Protein AF-A0A958FPR1-F1 (afdb_monomer_lite)

Sequence (87 aa):
PPEYMSFSRRTQRENFVVFKFVPAGTAKLAEWYERNQVLEIIAKDASQLVPLMRQYGIDYVIAPHAIEDADLANVFQNEKYWVYRER

pLDDT: mean 76.34, std 14.82, range [47.28, 91.12]

Structure (mmCIF, N/CA/C/O backbone):
data_AF-A0A958FPR1-F1
#
_entry.id   AF-A0A958FPR1-F1
#
loop_
_atom_site.group_PDB
_atom_site.id
_atom_site.type_symbol
_atom_site.label_atom_id
_atom_site.label_alt_id
_atom_site.label_comp_id
_atom_site.label_asym_id
_atom_site.label_entity_id
_atom_site.label_seq_id
_atom_site.pdbx_PDB_ins_code
_atom_site.Cartn_x
_atom_site.Cartn_y
_atom_site.Cartn_z
_atom_site.occupancy
_atom_site.B_iso_or_equiv
_atom_site.auth_seq_id
_atom_site.auth_comp_id
_atom_site.auth_asym_id
_atom_site.auth_atom_id
_atom_site.pdbx_PDB_model_num
ATOM 1 N N . PRO A 1 1 ? -52.839 24.190 -31.223 1.00 47.62 1 PRO A N 1
ATOM 2 C CA . PRO A 1 1 ? -53.263 22.977 -30.481 1.00 47.62 1 PRO A CA 1
ATOM 3 C C . PRO A 1 1 ? -52.630 22.955 -29.078 1.00 47.62 1 PRO A C 1
ATOM 5 O O . PRO A 1 1 ? -51.411 23.048 -28.973 1.00 47.62 1 PRO A O 1
ATOM 8 N N . PRO A 1 2 ? -53.440 22.908 -28.009 1.00 49.62 2 PRO A N 1
ATOM 9 C CA . PRO A 1 2 ? -53.016 23.093 -26.618 1.00 49.62 2 PRO A CA 1
ATOM 10 C C . PRO A 1 2 ? -52.403 21.830 -25.976 1.00 49.62 2 PRO A C 1
ATOM 12 O O . PRO A 1 2 ? -52.397 21.687 -24.757 1.00 49.62 2 PRO A O 1
ATOM 15 N N . GLU A 1 3 ? -51.857 20.915 -26.776 1.00 50.09 3 GLU A N 1
ATOM 16 C 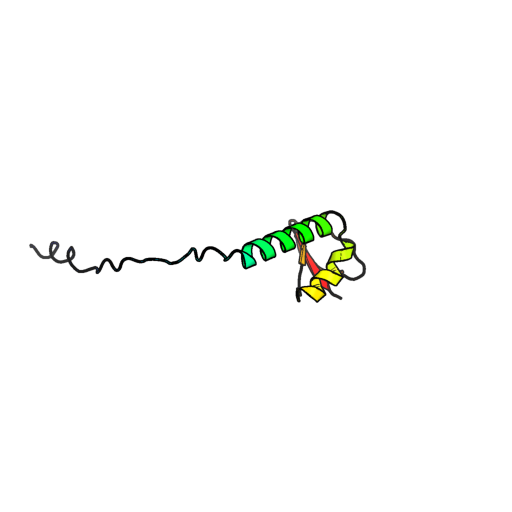CA . GLU A 1 3 ? -51.350 19.616 -26.307 1.00 50.09 3 GLU A CA 1
ATOM 17 C C . GLU A 1 3 ? -49.949 19.682 -25.676 1.00 50.09 3 GLU A C 1
ATOM 19 O O . GLU A 1 3 ? -49.537 18.750 -24.996 1.00 50.09 3 GLU A O 1
ATOM 24 N N . TYR A 1 4 ? -49.235 20.806 -25.806 1.00 49.53 4 TYR A N 1
ATOM 25 C CA . TYR A 1 4 ? -47.891 20.972 -25.230 1.00 49.53 4 TYR A CA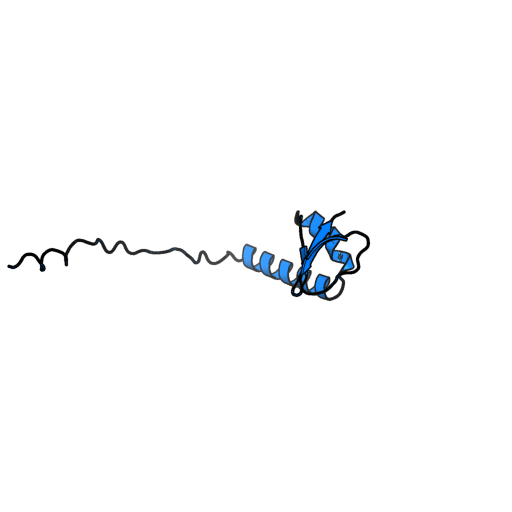 1
ATOM 26 C C . TYR A 1 4 ? -47.860 21.539 -23.799 1.00 49.53 4 TYR A C 1
ATOM 28 O O . TYR A 1 4 ? -46.789 21.641 -23.208 1.00 49.53 4 TYR A O 1
ATOM 36 N N . MET A 1 5 ? -49.010 21.888 -23.211 1.00 48.66 5 MET A N 1
ATOM 37 C CA . MET A 1 5 ? -49.092 22.431 -21.841 1.00 48.66 5 MET A CA 1
ATOM 38 C C . MET A 1 5 ? -49.358 21.359 -20.767 1.00 48.66 5 MET A C 1
ATOM 40 O O . MET A 1 5 ? -49.294 21.654 -19.574 1.00 48.66 5 MET A O 1
ATOM 44 N N . SER A 1 6 ? -49.656 20.113 -21.151 1.00 48.50 6 SER A N 1
ATOM 45 C CA . SER A 1 6 ? -49.992 19.040 -20.199 1.00 48.50 6 SER A CA 1
ATOM 46 C C . SER A 1 6 ? -48.779 18.246 -19.700 1.00 48.50 6 SER A C 1
ATOM 48 O O . SER A 1 6 ? -48.875 17.576 -18.672 1.00 48.50 6 SER A O 1
ATOM 50 N N . PHE A 1 7 ? -47.611 18.373 -20.339 1.00 47.28 7 PHE A N 1
ATOM 51 C CA . PHE A 1 7 ? -46.387 17.700 -19.884 1.00 47.28 7 PHE A CA 1
ATOM 52 C C . PHE A 1 7 ? -45.670 18.409 -18.725 1.00 47.28 7 PHE A C 1
ATOM 54 O O . PHE A 1 7 ? -44.740 17.855 -18.145 1.00 47.28 7 PHE A O 1
ATOM 61 N N . SER A 1 8 ? -46.110 19.605 -18.323 1.00 50.53 8 SER A N 1
ATOM 62 C CA . SER A 1 8 ? -45.467 20.369 -17.242 1.00 50.53 8 SER A CA 1
ATOM 63 C C . SER A 1 8 ? -45.927 19.996 -15.827 1.00 50.53 8 SER A C 1
ATOM 65 O O . SER A 1 8 ? -45.552 20.675 -14.873 1.00 50.53 8 SER A O 1
ATOM 67 N N . ARG A 1 9 ? -46.745 18.950 -15.639 1.00 54.97 9 ARG A N 1
ATOM 68 C CA . ARG A 1 9 ? -47.294 18.608 -14.314 1.00 54.97 9 ARG A CA 1
ATOM 69 C C . ARG A 1 9 ? -47.423 17.107 -14.071 1.00 54.97 9 ARG A C 1
ATOM 71 O O . ARG A 1 9 ? -48.529 16.645 -13.817 1.00 54.97 9 ARG A O 1
ATOM 78 N N . ARG A 1 10 ? -46.328 16.334 -14.120 1.00 50.59 10 ARG A N 1
ATOM 79 C CA . ARG A 1 10 ? -46.306 15.012 -13.449 1.00 50.59 10 ARG A CA 1
ATOM 80 C C . ARG A 1 10 ? -44.967 14.305 -13.278 1.00 50.59 10 ARG A C 1
ATOM 82 O O . ARG A 1 10 ? -44.969 13.177 -12.798 1.00 50.59 10 ARG A O 1
ATOM 89 N N . THR A 1 11 ? -43.832 14.932 -13.564 1.00 54.41 11 THR A N 1
ATOM 90 C CA . THR A 1 11 ? -42.569 14.429 -13.019 1.00 54.41 11 THR A CA 1
ATOM 91 C C . THR A 1 11 ? -42.583 14.729 -11.529 1.00 54.41 11 THR A C 1
ATOM 93 O O . THR A 1 11 ? -42.351 15.861 -11.104 1.00 54.41 11 THR A O 1
ATOM 96 N N . GLN A 1 12 ? -42.972 13.724 -10.745 1.00 53.81 12 GLN A N 1
ATOM 97 C CA . GLN A 1 12 ? -42.750 13.673 -9.312 1.00 53.81 12 GLN A CA 1
ATOM 98 C C . GLN A 1 12 ? -41.307 14.118 -9.081 1.00 53.81 12 GLN A C 1
ATOM 100 O O . GLN A 1 12 ? -40.364 13.408 -9.423 1.00 53.81 12 GLN A O 1
ATOM 105 N N . ARG A 1 13 ? -41.128 15.331 -8.552 1.00 57.44 13 ARG A N 1
ATOM 106 C CA . ARG A 1 13 ? -39.886 15.700 -7.885 1.00 57.44 13 ARG A CA 1
ATOM 107 C C . ARG A 1 13 ? -39.855 14.861 -6.616 1.00 57.44 13 ARG A C 1
ATOM 109 O O . ARG A 1 13 ? -40.164 15.351 -5.536 1.00 57.44 13 ARG A O 1
ATOM 116 N N . GLU A 1 14 ? -39.574 13.571 -6.766 1.00 56.19 14 GLU A N 1
ATOM 117 C CA . GLU A 1 14 ? -38.983 12.828 -5.675 1.00 56.19 14 GLU A CA 1
ATOM 118 C C . GLU A 1 14 ? -37.735 13.621 -5.320 1.00 56.19 14 GLU A C 1
ATOM 120 O O . GLU A 1 14 ? -36.875 13.874 -6.170 1.00 56.19 14 GLU A O 1
ATOM 125 N N . ASN A 1 15 ? -37.697 14.131 -4.094 1.00 55.41 15 ASN A N 1
ATOM 126 C CA . ASN A 1 15 ? -36.471 14.680 -3.561 1.00 55.41 15 ASN A CA 1
ATOM 127 C C . ASN A 1 15 ? -35.470 13.530 -3.607 1.00 55.41 15 ASN A C 1
ATOM 129 O O . ASN A 1 15 ? -35.512 12.639 -2.762 1.00 55.41 15 ASN A O 1
ATOM 133 N N . PHE A 1 16 ? -34.603 13.525 -4.619 1.00 55.00 16 PHE A N 1
ATOM 134 C CA . PHE A 1 16 ? -33.433 12.668 -4.666 1.00 55.00 16 PHE A CA 1
ATOM 135 C C . PHE A 1 16 ? -32.504 13.154 -3.551 1.00 55.00 16 PHE A C 1
ATOM 137 O O . PHE A 1 16 ? -31.547 13.893 -3.773 1.00 55.00 16 PHE A O 1
ATOM 144 N N . VAL A 1 17 ? -32.824 12.784 -2.312 1.00 55.69 17 VAL A N 1
ATOM 145 C CA . VAL A 1 17 ? -31.892 12.865 -1.199 1.00 55.69 17 VAL A CA 1
ATOM 146 C C . VAL A 1 17 ? -30.913 11.733 -1.432 1.00 55.69 17 VAL A C 1
ATOM 148 O O . VAL A 1 17 ? -31.097 10.597 -1.001 1.00 55.69 17 VAL A O 1
ATOM 151 N N . VAL A 1 18 ? -29.872 12.034 -2.195 1.00 54.88 18 VAL A N 1
ATOM 152 C CA . VAL A 1 18 ? -28.724 11.152 -2.274 1.00 54.88 18 VAL A CA 1
ATOM 153 C C . VAL A 1 18 ? -27.989 11.313 -0.947 1.00 54.88 18 VAL A C 1
ATOM 155 O O . VAL A 1 18 ? -27.289 12.303 -0.745 1.00 54.88 18 VAL A O 1
ATOM 158 N N . PHE A 1 19 ? -28.131 10.348 -0.036 1.00 54.34 19 PHE A N 1
ATOM 159 C CA . PHE A 1 19 ? -27.333 10.247 1.195 1.00 54.34 19 PHE A CA 1
ATOM 160 C C . PHE A 1 19 ? -25.860 9.912 0.877 1.00 54.34 19 PHE A C 1
ATOM 162 O O . PHE A 1 19 ? -25.290 8.960 1.402 1.00 54.34 19 PHE A O 1
ATOM 169 N N . LYS A 1 20 ? -25.218 10.662 -0.026 1.00 57.06 20 LYS A N 1
ATOM 170 C CA . LYS A 1 20 ? -23.845 10.405 -0.490 1.00 57.06 20 LYS A CA 1
ATOM 171 C C . LYS A 1 20 ? -22.764 10.902 0.462 1.00 57.06 20 LYS A C 1
ATOM 173 O O . LYS A 1 20 ? -21.598 10.929 0.094 1.00 57.06 20 LYS A O 1
ATOM 178 N N . PHE A 1 21 ? -23.133 11.255 1.683 1.00 50.56 21 PHE A N 1
ATOM 179 C CA . PHE A 1 21 ? -22.186 11.532 2.746 1.00 50.56 21 PHE A CA 1
ATOM 180 C C . PHE A 1 21 ? -22.762 10.963 4.034 1.00 50.56 21 PHE A C 1
ATOM 182 O O . PHE A 1 21 ? -23.426 11.650 4.802 1.00 50.56 21 PHE A O 1
ATOM 189 N N . VAL A 1 22 ? -22.538 9.668 4.253 1.00 59.81 22 VAL A N 1
ATOM 190 C CA . VAL A 1 22 ? -22.493 9.165 5.624 1.00 59.81 22 VAL A CA 1
ATOM 191 C C . VAL A 1 22 ? -21.186 9.731 6.172 1.00 59.81 22 VAL A C 1
ATOM 193 O O . VAL A 1 22 ? -20.136 9.290 5.694 1.00 59.81 22 VAL A O 1
ATOM 196 N N . PRO A 1 23 ? -21.197 10.737 7.072 1.00 55.44 23 PRO A N 1
ATOM 197 C CA . PRO A 1 23 ? -19.966 11.169 7.711 1.00 55.44 23 PRO A CA 1
ATOM 198 C C . PRO A 1 23 ? -19.360 9.915 8.320 1.00 55.44 23 PRO A C 1
ATOM 200 O O . PRO A 1 23 ? -20.004 9.218 9.107 1.00 55.44 23 PRO A O 1
ATOM 203 N N . ALA A 1 24 ? -18.175 9.554 7.838 1.00 61.00 24 ALA A N 1
ATOM 204 C CA . ALA A 1 24 ? -17.455 8.412 8.346 1.00 61.00 24 ALA A CA 1
ATOM 205 C C . ALA A 1 24 ? -17.372 8.625 9.865 1.00 61.00 24 ALA A C 1
ATOM 207 O O . ALA A 1 24 ? -16.862 9.655 10.304 1.00 61.00 24 ALA A O 1
ATOM 208 N N . GLY A 1 25 ? -17.996 7.741 10.656 1.00 70.31 25 GLY A N 1
ATOM 209 C CA . GLY A 1 25 ? -18.012 7.894 12.112 1.00 70.31 25 GLY A CA 1
ATOM 210 C C . GLY A 1 25 ? -16.585 8.070 12.634 1.00 70.31 25 GLY A C 1
ATOM 211 O O . GLY A 1 25 ? -15.636 7.670 11.962 1.00 70.31 25 GLY A O 1
ATOM 212 N N . THR A 1 26 ? -16.412 8.651 13.819 1.00 75.00 26 THR A N 1
ATOM 213 C CA . THR A 1 26 ? -15.085 8.951 14.398 1.00 75.00 26 THR A CA 1
ATOM 214 C C . THR A 1 26 ? -14.094 7.781 14.313 1.00 75.00 26 THR A C 1
ATOM 216 O O . THR A 1 26 ? -12.919 8.000 14.041 1.00 75.00 26 THR A O 1
ATOM 219 N N . ALA A 1 27 ? -14.576 6.541 14.427 1.00 77.75 27 ALA A N 1
ATOM 220 C CA . ALA A 1 27 ? -13.787 5.325 14.221 1.00 77.75 27 ALA A CA 1
ATOM 221 C C . ALA A 1 27 ? -13.131 5.228 12.827 1.00 77.75 27 ALA A C 1
ATOM 223 O O . ALA A 1 27 ? -11.959 4.891 12.718 1.00 77.75 27 ALA A O 1
ATOM 224 N N . LYS A 1 28 ? -13.852 5.572 11.756 1.00 79.62 28 LYS A N 1
ATOM 225 C CA . LYS A 1 28 ? -13.319 5.550 10.385 1.00 79.62 28 LYS A CA 1
ATOM 226 C C . LYS A 1 28 ? -12.318 6.676 10.125 1.00 79.62 28 LYS A C 1
ATOM 228 O O . LYS A 1 28 ? -11.433 6.519 9.291 1.00 79.62 28 LYS A O 1
ATOM 233 N N . LEU A 1 29 ? -12.460 7.807 10.820 1.00 82.06 29 LEU A N 1
ATOM 234 C CA . LEU A 1 29 ? -11.468 8.885 10.773 1.00 82.06 29 LEU A CA 1
ATOM 235 C C . LEU A 1 29 ? -10.160 8.461 11.448 1.00 82.06 29 LEU A C 1
ATOM 237 O O . LEU A 1 29 ? -9.094 8.731 10.902 1.00 82.06 29 LEU A O 1
ATOM 241 N N . ALA A 1 30 ? -10.242 7.768 12.587 1.00 85.06 30 ALA A N 1
ATOM 242 C CA . ALA A 1 30 ? -9.072 7.201 13.254 1.00 85.06 30 ALA A CA 1
ATOM 243 C C . ALA A 1 30 ? -8.366 6.166 12.362 1.00 85.06 30 ALA A C 1
ATOM 245 O O . ALA A 1 30 ? -7.172 6.290 12.114 1.00 85.06 30 ALA A O 1
ATOM 246 N N . GLU A 1 31 ? -9.120 5.233 11.777 1.00 84.56 31 GLU A N 1
ATOM 247 C CA . GLU A 1 31 ? -8.581 4.230 10.851 1.00 84.56 31 GLU A CA 1
ATOM 248 C C . GLU A 1 31 ? -7.919 4.870 9.616 1.00 84.56 31 GLU A C 1
ATOM 250 O O . GLU A 1 31 ? -6.849 4.450 9.176 1.00 84.56 31 GLU A O 1
ATOM 255 N N . TRP A 1 32 ? -8.525 5.919 9.050 1.00 85.38 32 TRP A N 1
ATOM 256 C CA . TRP A 1 32 ? -7.924 6.669 7.945 1.00 85.38 32 TRP A CA 1
ATOM 257 C C . TRP A 1 32 ? -6.607 7.338 8.352 1.00 85.38 32 TRP A C 1
ATOM 259 O O . TRP A 1 32 ? -5.634 7.294 7.600 1.00 85.38 32 TRP A O 1
ATOM 269 N N . TYR A 1 33 ? -6.564 7.936 9.543 1.00 89.12 33 TYR A N 1
ATOM 270 C CA . TYR A 1 33 ? -5.361 8.576 10.061 1.00 89.12 33 TYR A CA 1
ATOM 271 C C . TYR A 1 33 ? -4.225 7.566 10.279 1.00 89.12 33 TYR A C 1
ATOM 273 O O . TYR A 1 33 ? -3.109 7.807 9.825 1.00 89.12 33 TYR A O 1
ATOM 281 N N . GLU A 1 34 ? -4.516 6.409 10.878 1.00 89.12 34 GLU A N 1
ATOM 282 C CA . GLU A 1 34 ? -3.549 5.315 11.048 1.00 89.12 34 GLU A CA 1
ATOM 283 C C . GLU A 1 34 ? -2.983 4.847 9.700 1.00 89.12 34 GLU A C 1
ATOM 285 O O . GLU A 1 34 ? -1.768 4.736 9.536 1.00 89.12 34 GLU A O 1
ATOM 290 N N . ARG A 1 35 ? -3.844 4.657 8.691 1.00 87.19 35 ARG A N 1
ATOM 291 C CA . ARG A 1 35 ? -3.411 4.277 7.336 1.00 87.19 35 ARG A CA 1
ATOM 292 C C . ARG A 1 35 ? -2.484 5.317 6.702 1.00 87.19 35 ARG A C 1
ATOM 294 O O . ARG A 1 35 ? -1.526 4.938 6.034 1.00 87.19 35 ARG A O 1
ATOM 301 N N . ASN A 1 36 ? -2.723 6.610 6.922 1.00 89.06 36 ASN A N 1
ATOM 302 C CA . ASN A 1 36 ? -1.819 7.653 6.427 1.00 89.06 36 ASN A CA 1
ATOM 303 C C . ASN A 1 36 ? -0.456 7.619 7.117 1.00 89.06 36 ASN A C 1
ATOM 305 O O . ASN A 1 36 ? 0.560 7.751 6.441 1.00 89.06 36 ASN A O 1
ATOM 309 N N . GLN A 1 37 ? -0.413 7.398 8.432 1.00 89.94 37 GLN A N 1
ATOM 310 C CA . GLN A 1 37 ? 0.861 7.259 9.142 1.00 89.94 37 GLN A CA 1
ATOM 311 C C . GLN A 1 37 ? 1.670 6.072 8.613 1.00 89.94 37 GLN A C 1
ATOM 313 O O . GLN A 1 37 ? 2.878 6.180 8.412 1.00 89.94 37 GLN A O 1
ATOM 318 N N . VAL A 1 38 ? 1.000 4.955 8.325 1.00 86.94 38 VAL A N 1
ATOM 319 C CA . VAL A 1 38 ? 1.627 3.783 7.703 1.00 86.94 38 VAL A CA 1
ATOM 320 C C . VAL A 1 38 ? 2.199 4.121 6.321 1.00 86.94 38 VAL A C 1
ATOM 322 O O . VAL A 1 38 ? 3.334 3.749 6.027 1.00 86.94 38 VAL A O 1
ATOM 325 N N . LEU A 1 39 ? 1.466 4.870 5.491 1.00 84.94 39 LEU A N 1
ATOM 326 C CA . LEU A 1 39 ? 1.965 5.324 4.187 1.00 84.94 39 LEU A CA 1
ATOM 327 C C . LEU A 1 39 ? 3.202 6.224 4.312 1.00 84.94 39 LEU A C 1
ATOM 329 O O . LEU A 1 39 ? 4.140 6.077 3.531 1.00 84.94 39 LEU A O 1
ATOM 333 N N . GLU A 1 40 ? 3.238 7.123 5.297 1.00 86.81 40 GLU A N 1
ATOM 334 C CA . GLU A 1 40 ? 4.414 7.963 5.558 1.00 86.81 40 GLU A CA 1
ATOM 335 C C . GLU A 1 40 ? 5.641 7.148 5.980 1.00 86.81 40 GLU A C 1
ATOM 337 O O . GLU A 1 40 ? 6.768 7.510 5.637 1.00 86.81 40 GLU A O 1
ATOM 342 N N . ILE A 1 41 ? 5.438 6.056 6.721 1.00 85.56 41 ILE A N 1
ATOM 343 C CA . ILE A 1 41 ? 6.512 5.136 7.111 1.00 85.56 41 ILE A CA 1
ATOM 344 C C . ILE A 1 41 ? 7.034 4.392 5.882 1.00 85.56 41 ILE A C 1
ATOM 346 O O . ILE A 1 41 ? 8.238 4.426 5.645 1.00 85.56 41 ILE A O 1
ATOM 350 N N . ILE A 1 42 ? 6.150 3.811 5.062 1.00 84.25 42 ILE A N 1
ATOM 351 C CA . ILE A 1 42 ? 6.536 3.119 3.818 1.00 84.25 42 ILE A CA 1
ATOM 352 C C . ILE A 1 42 ? 7.308 4.060 2.885 1.00 84.25 42 ILE A C 1
ATOM 354 O O . ILE A 1 42 ? 8.294 3.663 2.272 1.00 84.25 42 ILE A O 1
ATOM 358 N N . ALA A 1 43 ? 6.880 5.321 2.781 1.00 80.62 43 ALA A N 1
ATOM 359 C CA . ALA A 1 43 ? 7.553 6.305 1.939 1.00 80.62 43 ALA A CA 1
ATOM 360 C C . ALA A 1 43 ? 8.998 6.594 2.388 1.00 80.62 43 ALA A C 1
ATOM 362 O O . ALA A 1 43 ? 9.821 6.997 1.567 1.00 80.62 43 ALA A O 1
ATOM 363 N N . LYS A 1 44 ? 9.310 6.406 3.678 1.00 83.69 44 LYS A N 1
ATOM 364 C CA . LYS A 1 44 ? 10.666 6.549 4.232 1.00 83.69 44 LYS A CA 1
ATOM 365 C C . LYS A 1 44 ? 11.455 5.243 4.178 1.00 83.69 44 LYS A C 1
ATOM 367 O O . LYS A 1 44 ? 12.667 5.287 4.000 1.00 83.69 44 LYS A O 1
ATOM 372 N N . ASP A 1 45 ? 10.777 4.115 4.356 1.00 82.38 45 ASP A N 1
ATOM 373 C CA . ASP A 1 45 ? 11.365 2.783 4.410 1.00 82.38 45 ASP A CA 1
ATOM 374 C C . ASP A 1 45 ? 10.449 1.759 3.724 1.00 82.38 45 ASP A C 1
ATOM 376 O O . ASP A 1 45 ? 9.459 1.284 4.289 1.00 82.38 45 ASP A O 1
ATOM 380 N N . ALA A 1 46 ? 10.806 1.401 2.490 1.00 80.75 46 ALA A N 1
ATOM 381 C CA . ALA A 1 46 ? 10.044 0.458 1.680 1.00 80.75 46 ALA A CA 1
ATOM 382 C C . ALA A 1 46 ? 10.129 -0.994 2.188 1.00 80.75 46 ALA A C 1
ATOM 384 O O . ALA A 1 46 ? 9.278 -1.799 1.816 1.00 80.75 46 ALA A O 1
ATOM 385 N N . SER A 1 47 ? 11.080 -1.328 3.075 1.00 81.81 47 SER A N 1
ATOM 386 C CA . SER A 1 47 ? 11.248 -2.697 3.597 1.00 81.81 47 SER A CA 1
ATOM 387 C C . SER A 1 47 ? 10.056 -3.179 4.435 1.00 81.81 47 SER A C 1
ATOM 389 O O . SER A 1 47 ? 9.809 -4.376 4.575 1.00 81.81 47 SER A O 1
ATOM 391 N N . GLN A 1 48 ? 9.268 -2.247 4.977 1.00 82.12 48 GLN A N 1
ATOM 392 C CA . GLN A 1 48 ? 8.068 -2.554 5.758 1.00 82.12 48 GLN A CA 1
ATOM 393 C C . GLN A 1 48 ? 6.856 -2.914 4.885 1.00 82.12 48 GLN A C 1
ATOM 395 O O . GLN A 1 48 ? 5.811 -3.299 5.413 1.00 82.12 48 GLN A O 1
ATOM 400 N N . LEU A 1 49 ? 6.964 -2.806 3.558 1.00 85.19 49 LEU A N 1
ATOM 401 C CA . LEU A 1 49 ? 5.835 -2.986 2.652 1.00 85.19 49 LEU A CA 1
ATOM 402 C C . LEU A 1 49 ? 5.287 -4.419 2.676 1.00 85.19 49 LEU A C 1
ATOM 404 O O . LEU A 1 49 ? 4.074 -4.600 2.759 1.00 85.19 49 LEU A O 1
ATOM 408 N N . VAL A 1 50 ? 6.155 -5.433 2.663 1.00 85.69 50 VAL A N 1
ATOM 409 C CA . VAL A 1 50 ? 5.744 -6.849 2.628 1.00 85.69 50 VAL A CA 1
ATOM 410 C C . VAL A 1 50 ? 5.004 -7.284 3.904 1.00 85.69 50 VAL A C 1
ATOM 412 O O . VAL A 1 50 ? 3.904 -7.833 3.793 1.00 85.69 50 VAL A O 1
ATOM 415 N N . PRO A 1 51 ? 5.499 -6.993 5.127 1.00 87.25 51 PRO A N 1
ATOM 416 C CA . PRO A 1 51 ? 4.728 -7.223 6.350 1.00 87.25 51 PRO A CA 1
ATOM 417 C C . PRO A 1 51 ? 3.340 -6.565 6.332 1.00 87.25 51 PRO A C 1
ATOM 419 O O . PRO A 1 51 ? 2.355 -7.174 6.754 1.00 87.25 51 PRO A O 1
ATOM 422 N N . LEU A 1 52 ? 3.249 -5.340 5.808 1.00 86.12 52 LEU A N 1
ATOM 423 C CA . LEU A 1 52 ? 1.996 -4.590 5.729 1.00 86.12 52 LEU A CA 1
ATOM 424 C C . LEU A 1 52 ? 1.032 -5.174 4.695 1.00 86.12 52 LEU A C 1
ATOM 426 O O . LEU A 1 52 ? -0.169 -5.241 4.958 1.00 86.12 52 LEU A O 1
ATOM 430 N N . MET A 1 53 ? 1.539 -5.660 3.560 1.00 87.44 53 MET A N 1
ATOM 431 C CA . MET A 1 53 ? 0.722 -6.376 2.581 1.00 87.44 53 MET A CA 1
ATOM 432 C C . MET A 1 53 ? 0.035 -7.584 3.220 1.00 87.44 53 MET A C 1
ATOM 434 O O . MET A 1 53 ? -1.177 -7.739 3.077 1.00 87.44 53 MET A O 1
ATOM 438 N N . ARG A 1 54 ? 0.760 -8.369 4.026 1.00 87.81 54 ARG A N 1
ATOM 439 C CA . ARG A 1 54 ? 0.180 -9.500 4.769 1.00 87.81 54 ARG A CA 1
ATOM 440 C C . ARG A 1 54 ? -0.840 -9.061 5.815 1.00 87.81 54 ARG A C 1
ATOM 442 O O . ARG A 1 54 ? -1.901 -9.669 5.918 1.00 87.81 54 ARG A O 1
ATOM 449 N N . GLN A 1 55 ? -0.535 -8.013 6.583 1.00 88.06 55 GLN A N 1
ATOM 450 C CA . GLN A 1 55 ? -1.423 -7.511 7.637 1.00 88.06 55 GLN A CA 1
ATOM 451 C C . GLN A 1 55 ? -2.772 -7.037 7.082 1.00 88.06 55 GLN A C 1
ATOM 453 O O . GLN A 1 55 ? -3.812 -7.305 7.682 1.00 88.06 55 GLN A O 1
ATOM 458 N N . TYR A 1 56 ? -2.755 -6.325 5.955 1.00 84.94 56 TYR A N 1
ATOM 459 C CA . TYR A 1 56 ? -3.957 -5.764 5.339 1.00 84.94 56 TYR A CA 1
ATOM 460 C C . TYR A 1 56 ? -4.582 -6.672 4.268 1.00 84.94 56 TYR A C 1
ATOM 462 O O . TYR A 1 56 ? -5.643 -6.333 3.747 1.00 84.94 56 TYR A O 1
ATOM 470 N N . GLY A 1 57 ? -3.955 -7.808 3.941 1.00 86.94 57 GLY A N 1
ATOM 471 C CA . GLY A 1 57 ? -4.399 -8.698 2.866 1.00 86.94 57 GLY A CA 1
ATOM 472 C C . GLY A 1 57 ? -4.344 -8.028 1.490 1.00 86.94 57 GLY A C 1
ATOM 473 O O . GLY A 1 57 ? -5.291 -8.126 0.716 1.00 86.94 57 GLY A O 1
ATOM 474 N N . ILE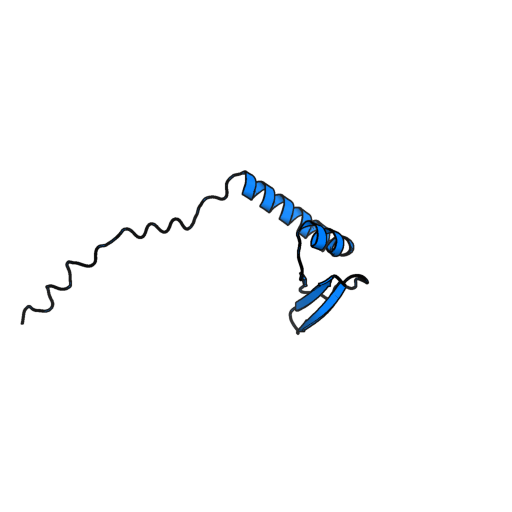 A 1 58 ? -3.275 -7.278 1.217 1.00 87.94 58 ILE A N 1
ATOM 475 C CA . ILE A 1 58 ? -3.068 -6.566 -0.046 1.00 87.94 58 ILE A CA 1
ATOM 476 C C . ILE A 1 58 ? -2.300 -7.477 -1.001 1.00 87.94 58 ILE A C 1
ATOM 478 O O . ILE A 1 58 ? -1.131 -7.769 -0.773 1.00 87.94 58 ILE A O 1
ATOM 482 N N . ASP A 1 59 ? 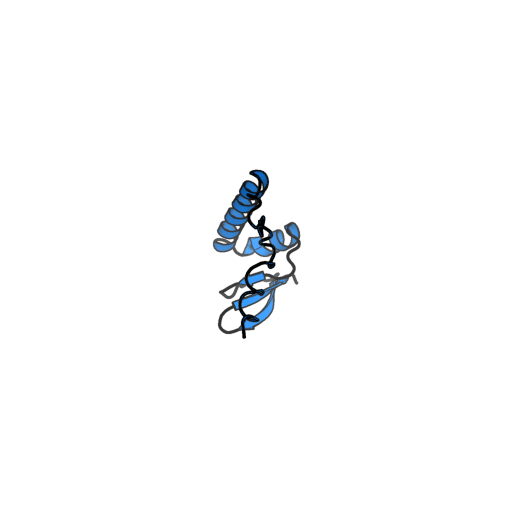-2.931 -7.864 -2.105 1.00 88.19 59 ASP A N 1
ATOM 483 C CA . ASP A 1 59 ? -2.290 -8.720 -3.110 1.00 88.19 59 ASP A CA 1
ATOM 484 C C . ASP A 1 59 ? -1.304 -7.957 -4.010 1.00 88.19 59 ASP A C 1
ATOM 486 O O . ASP A 1 59 ? -0.294 -8.507 -4.449 1.00 88.19 59 ASP A O 1
ATOM 490 N N . TYR A 1 60 ? -1.598 -6.686 -4.299 1.00 88.69 60 TYR A N 1
ATOM 491 C CA . TYR A 1 60 ? -0.853 -5.881 -5.266 1.00 88.69 60 TYR A CA 1
ATOM 492 C C . TYR A 1 60 ? -0.585 -4.473 -4.751 1.00 88.69 60 TYR A C 1
ATOM 494 O O . TYR A 1 60 ? -1.467 -3.827 -4.184 1.00 88.69 60 TYR A O 1
ATOM 502 N N . VAL A 1 61 ? 0.612 -3.966 -5.035 1.00 87.88 61 VAL A N 1
ATOM 503 C CA . VAL A 1 61 ? 1.016 -2.597 -4.704 1.00 87.88 61 VAL A CA 1
ATOM 504 C C . VAL A 1 61 ? 1.434 -1.867 -5.967 1.00 87.88 61 VAL A C 1
ATOM 506 O O . VAL A 1 61 ? 2.132 -2.417 -6.814 1.00 87.88 61 VAL A O 1
ATOM 509 N N . ILE A 1 62 ? 1.007 -0.612 -6.086 1.00 89.56 62 ILE A N 1
ATOM 510 C CA . ILE A 1 62 ? 1.383 0.270 -7.188 1.00 89.56 62 ILE A CA 1
ATOM 511 C C . ILE A 1 62 ? 2.306 1.346 -6.635 1.00 89.56 62 ILE A C 1
ATOM 513 O O . ILE A 1 62 ? 1.939 2.045 -5.691 1.00 89.56 62 ILE A O 1
ATOM 517 N N . ALA A 1 63 ? 3.477 1.502 -7.245 1.00 86.50 63 ALA A N 1
ATOM 518 C CA . ALA A 1 63 ? 4.425 2.546 -6.893 1.00 86.50 63 ALA A CA 1
ATOM 519 C C . ALA A 1 63 ? 4.743 3.427 -8.112 1.00 86.50 63 ALA A C 1
ATOM 521 O O . ALA A 1 63 ? 4.860 2.914 -9.228 1.00 86.50 63 ALA 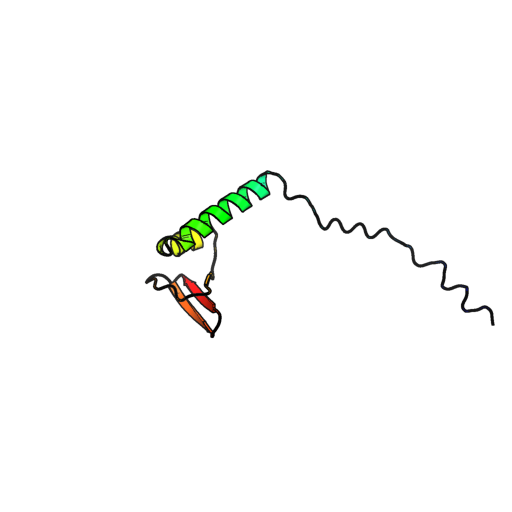A O 1
ATOM 522 N N . PRO A 1 64 ? 4.906 4.750 -7.926 1.00 85.00 64 PRO A N 1
ATOM 523 C CA . PRO A 1 64 ? 5.328 5.667 -8.985 1.00 85.00 64 PRO A CA 1
ATOM 524 C C . PRO A 1 64 ? 6.837 5.611 -9.259 1.00 85.00 64 PRO A C 1
ATOM 526 O O . PRO A 1 64 ? 7.323 6.342 -10.118 1.00 85.00 64 PRO A O 1
ATOM 529 N N . HIS A 1 65 ? 7.588 4.801 -8.511 1.00 83.38 65 HIS A N 1
ATOM 530 C CA . HIS A 1 65 ? 9.033 4.632 -8.629 1.00 83.38 65 HIS A CA 1
ATOM 531 C C . HIS A 1 65 ? 9.377 3.148 -8.489 1.00 83.38 65 HIS A C 1
ATOM 533 O O . HIS A 1 65 ? 8.603 2.387 -7.902 1.00 83.38 65 HIS A O 1
ATOM 539 N N . ALA A 1 66 ? 10.540 2.751 -9.003 1.00 82.81 66 ALA A N 1
ATOM 540 C CA . ALA A 1 66 ? 11.032 1.396 -8.822 1.00 82.81 66 ALA A CA 1
ATOM 541 C C . ALA A 1 66 ? 11.386 1.150 -7.345 1.00 82.81 66 ALA A C 1
ATOM 543 O O . ALA A 1 66 ? 12.188 1.879 -6.764 1.00 82.81 66 ALA A O 1
ATOM 544 N N . ILE A 1 67 ? 10.779 0.125 -6.754 1.00 82.19 67 ILE A N 1
ATOM 545 C CA . ILE A 1 67 ? 11.121 -0.406 -5.436 1.00 82.19 67 ILE A CA 1
ATOM 546 C C . ILE A 1 67 ? 12.028 -1.617 -5.651 1.00 82.19 67 ILE A C 1
ATOM 548 O O . ILE A 1 67 ? 11.645 -2.575 -6.329 1.00 82.19 67 ILE A O 1
ATOM 552 N N . GLU A 1 68 ? 13.233 -1.554 -5.093 1.00 77.19 68 GLU A N 1
ATOM 553 C CA . GLU A 1 68 ? 14.180 -2.665 -5.068 1.00 77.19 68 GLU A CA 1
ATOM 554 C C . GLU A 1 68 ? 14.006 -3.426 -3.751 1.00 77.19 68 GLU A C 1
ATOM 556 O O . GLU A 1 68 ? 14.562 -3.047 -2.724 1.00 77.19 68 GLU A O 1
ATOM 561 N N . ASP A 1 69 ? 13.201 -4.487 -3.782 1.00 79.44 69 ASP A N 1
ATOM 562 C CA . ASP A 1 69 ? 13.007 -5.396 -2.652 1.00 79.44 69 ASP A CA 1
ATOM 563 C C . ASP A 1 69 ? 13.097 -6.848 -3.144 1.00 79.44 69 ASP A C 1
ATOM 565 O O . ASP A 1 69 ? 12.611 -7.185 -4.228 1.00 79.44 69 ASP A O 1
ATOM 569 N N . ALA A 1 70 ? 13.749 -7.711 -2.366 1.00 76.19 70 ALA A N 1
ATOM 570 C CA . ALA A 1 70 ? 13.943 -9.120 -2.699 1.00 76.19 70 ALA A CA 1
ATOM 571 C C . ALA A 1 70 ? 12.631 -9.922 -2.639 1.00 76.19 70 ALA A C 1
ATOM 573 O O . ALA A 1 70 ? 12.470 -10.900 -3.384 1.00 76.19 70 ALA A O 1
ATOM 574 N N . ASP A 1 71 ? 11.701 -9.479 -1.794 1.00 83.00 71 ASP A N 1
ATOM 575 C CA . ASP A 1 71 ? 10.439 -10.161 -1.510 1.00 83.00 71 ASP A CA 1
ATOM 576 C C . ASP A 1 71 ? 9.289 -9.700 -2.431 1.00 83.00 71 ASP A C 1
ATOM 578 O O . ASP A 1 71 ? 8.215 -10.308 -2.455 1.00 83.00 71 ASP A O 1
ATOM 582 N N . LEU A 1 72 ? 9.518 -8.671 -3.258 1.00 85.00 72 LEU A N 1
ATOM 583 C CA . LEU A 1 72 ? 8.549 -8.161 -4.230 1.00 85.00 72 LEU A CA 1
ATOM 584 C C . LEU A 1 72 ? 8.869 -8.648 -5.648 1.00 85.00 72 LEU A C 1
ATOM 586 O O . LEU A 1 72 ? 9.953 -8.445 -6.196 1.00 85.00 72 LEU A O 1
ATOM 590 N N . ALA A 1 73 ? 7.880 -9.252 -6.298 1.00 85.69 73 ALA A N 1
ATOM 591 C CA . ALA A 1 73 ? 7.907 -9.521 -7.727 1.00 85.69 73 ALA A CA 1
ATOM 592 C C . ALA A 1 73 ? 7.257 -8.363 -8.488 1.00 85.69 73 ALA A C 1
ATOM 594 O O . ALA A 1 73 ? 6.081 -8.061 -8.290 1.00 85.69 73 ALA A O 1
ATOM 595 N N . ASN A 1 74 ? 7.997 -7.746 -9.408 1.00 88.12 74 ASN A N 1
ATOM 596 C CA . ASN A 1 74 ? 7.415 -6.832 -10.387 1.00 88.12 74 ASN A CA 1
ATOM 597 C C . ASN A 1 74 ? 6.590 -7.643 -11.402 1.00 88.12 74 ASN A C 1
ATOM 599 O O . ASN A 1 74 ? 7.132 -8.479 -12.127 1.00 88.12 74 ASN A O 1
ATOM 603 N N . VAL A 1 75 ? 5.277 -7.412 -11.422 1.00 90.06 75 VAL A N 1
ATOM 604 C CA . VAL A 1 75 ? 4.323 -8.090 -12.314 1.00 90.06 75 VAL A CA 1
ATOM 605 C C . VAL A 1 75 ? 4.070 -7.264 -13.573 1.00 90.06 75 VAL A C 1
ATOM 607 O O . VAL A 1 75 ? 3.819 -7.820 -14.642 1.00 90.06 75 VAL A O 1
ATOM 610 N N . PHE A 1 76 ? 4.118 -5.936 -13.458 1.00 89.44 76 PHE A N 1
ATOM 611 C CA . PHE A 1 76 ? 3.848 -5.028 -14.564 1.00 89.44 76 PHE A CA 1
ATOM 612 C C . PHE A 1 76 ? 4.555 -3.690 -14.361 1.00 89.44 76 PHE A C 1
ATOM 614 O O . PHE A 1 76 ? 4.569 -3.144 -13.263 1.00 89.44 76 PHE A O 1
ATOM 621 N N . GLN A 1 77 ? 5.068 -3.113 -15.444 1.00 89.88 77 GLN A N 1
ATOM 622 C CA . GLN A 1 77 ? 5.671 -1.785 -15.429 1.00 89.88 77 GLN A CA 1
ATOM 623 C C . GLN A 1 77 ? 5.294 -1.004 -16.684 1.00 89.88 77 GLN A C 1
ATOM 625 O O . GLN A 1 77 ? 5.212 -1.563 -17.779 1.00 89.88 77 GLN A O 1
ATOM 630 N N . ASN A 1 78 ? 5.090 0.299 -16.525 1.00 91.12 78 ASN A N 1
ATOM 631 C CA . ASN A 1 78 ? 4.986 1.249 -17.626 1.00 91.12 78 ASN A CA 1
ATOM 632 C C . ASN A 1 78 ? 5.764 2.533 -17.293 1.00 91.12 78 ASN A C 1
ATOM 634 O O . ASN A 1 78 ? 6.424 2.619 -16.264 1.00 91.12 78 ASN A O 1
ATOM 638 N N . GLU A 1 79 ? 5.677 3.547 -18.155 1.00 86.94 79 GLU A N 1
ATOM 639 C CA . GLU A 1 79 ? 6.390 4.822 -17.972 1.00 86.94 79 GLU A CA 1
ATOM 640 C C . GLU A 1 79 ? 5.964 5.619 -16.723 1.00 86.94 79 GLU A C 1
ATOM 642 O O . GLU A 1 79 ? 6.642 6.570 -16.344 1.00 86.94 79 GLU A O 1
ATOM 647 N N . LYS A 1 80 ? 4.829 5.280 -16.099 1.00 86.19 80 LYS A N 1
ATOM 648 C CA . LYS A 1 80 ? 4.228 6.044 -14.996 1.00 86.19 80 LYS A CA 1
ATOM 649 C C . LYS A 1 80 ? 4.220 5.304 -13.662 1.00 86.19 80 LYS A C 1
ATOM 651 O O . LYS A 1 80 ? 4.212 5.962 -12.626 1.00 86.19 80 LYS A O 1
ATOM 656 N N . TYR A 1 81 ? 4.134 3.978 -13.670 1.00 89.88 81 TYR A N 1
ATOM 657 C CA . TYR A 1 81 ? 4.007 3.175 -12.464 1.00 89.88 81 TYR A CA 1
ATOM 658 C C . TYR A 1 81 ? 4.516 1.742 -12.641 1.00 89.88 81 TYR A C 1
ATOM 660 O O . TYR A 1 81 ? 4.520 1.169 -13.734 1.00 89.88 81 TYR A O 1
ATOM 668 N N . TRP A 1 82 ? 4.870 1.158 -11.501 1.00 90.19 82 TRP A N 1
ATOM 669 C CA . TRP A 1 82 ? 5.280 -0.224 -11.319 1.00 90.19 82 TRP A CA 1
ATOM 670 C C . TRP A 1 82 ? 4.262 -0.927 -10.427 1.00 90.19 82 TRP A C 1
ATOM 672 O O . TRP A 1 82 ? 3.782 -0.351 -9.449 1.00 90.19 82 TRP A O 1
ATOM 682 N N . VAL A 1 83 ? 3.915 -2.160 -10.777 1.00 88.94 83 VAL A N 1
ATOM 683 C CA . VAL A 1 83 ? 2.991 -3.012 -10.032 1.00 88.94 83 VAL A CA 1
ATOM 684 C C . VAL A 1 83 ? 3.768 -4.187 -9.474 1.00 88.94 83 VAL A C 1
ATOM 686 O O . VAL A 1 83 ? 4.368 -4.970 -10.215 1.00 88.94 83 VAL A O 1
ATOM 689 N N . TYR A 1 84 ? 3.700 -4.326 -8.162 1.00 90.06 84 TYR A N 1
ATOM 690 C CA . TYR A 1 84 ? 4.367 -5.364 -7.405 1.00 90.06 84 TYR A CA 1
ATOM 691 C C . TYR A 1 84 ? 3.354 -6.325 -6.802 1.00 90.06 84 TYR A C 1
ATOM 693 O O . TYR A 1 84 ? 2.229 -5.944 -6.476 1.00 90.06 84 TYR A O 1
ATOM 701 N N . ARG A 1 85 ? 3.782 -7.571 -6.639 1.00 88.75 85 ARG A N 1
ATOM 702 C CA . ARG A 1 85 ? 3.096 -8.614 -5.885 1.00 88.75 85 ARG A CA 1
ATOM 703 C C . ARG A 1 85 ? 4.100 -9.232 -4.921 1.00 88.75 85 ARG A C 1
ATOM 705 O O . ARG A 1 85 ? 5.279 -9.339 -5.255 1.00 88.75 85 ARG A O 1
ATOM 712 N N . GLU A 1 86 ? 3.629 -9.656 -3.760 1.00 84.19 86 GLU A N 1
ATOM 713 C CA . GLU A 1 86 ? 4.413 -10.523 -2.885 1.00 84.19 86 GLU A CA 1
ATOM 714 C C . GLU A 1 86 ? 4.777 -11.834 -3.611 1.00 84.19 86 GLU A C 1
ATOM 716 O O . GLU A 1 86 ? 3.948 -12.392 -4.344 1.00 84.19 86 GLU A O 1
ATOM 721 N N . ARG A 1 87 ? 6.029 -12.278 -3.457 1.00 77.38 87 ARG A N 1
ATOM 722 C CA . ARG A 1 87 ? 6.518 -13.551 -4.008 1.00 77.38 87 ARG A CA 1
ATOM 723 C C . ARG A 1 87 ? 5.952 -14.777 -3.304 1.00 77.38 87 ARG A C 1
ATOM 725 O O . ARG A 1 87 ? 5.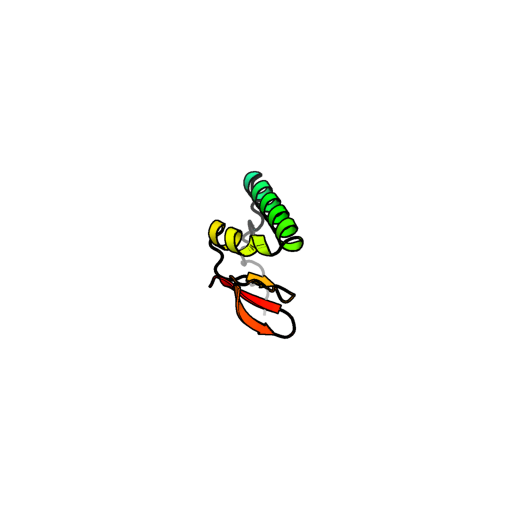845 -14.764 -2.062 1.00 77.38 87 ARG A O 1
#

Secondary structure (DSSP, 8-state):
-GGGSSTTS----------------HHHHHHHHHHHHHHHHHHH-GGGHHHHHHHHT--EEEESS----SSEEEEEE-SS-EEEEE-

Radius of gyration: 24.43 Å; chains: 1; bounding box: 67×37×45 Å

Foldseek 3Di:
DPPVVVVPPDPPPPVPPPPVPPPPPPVVVVVVVVVVVVVVVCVVPVQCVVVVCVVVVPFKDKDQDDDDDPQWDFPDDDNGITMTGGD

=== Feature glossary ===
Key to the feature types in this record:

pLDDT. pLDDT is the predicted lDDT-Cα score: AlphaFold's confidence that the local environment of each residue (all inter-atomic distances within 15 Å) is correctly placed. It is a per-residue number between 0 and 100, with higher meaning more reliable.

Radius of gyration, Cα contacts, bounding box. The geometric summary reports three shape descriptors. Rg (radius of gyration) measures how spread out the Cα atoms are about their centre of mass; compact globular proteins have small Rg, elongated or unfolded ones large. Cα contacts (<8 Å, |i−j|>4) count long-range residue pairs in spatial proximity — high for tightly packed folds, near zero for rods or random coil. The bounding-box extents give the protein's footprint along x, y, z in Å.

Backbone torsions (φ/ψ). Backbone dihedral angles. Every residue except chain termini has a φ (preceding-C → N → Cα → C) and a ψ (N → Cα → C → next-N). They are reported in degrees following the IUPAC sign convention. Secondary structure is essentially a statement about which (φ, ψ) basin each residue occupies.

Contact-map, Ramachandran, and PAE plots. Plot images: a contact map (which residues are close in 3D, as an N×N binary image), a Ramachandran scatter (backbone torsion angles, revealing secondary-structure composition at a glance), and — for AlphaFold structures — a PAE heatmap (pairwise prediction confidence).

Predicted aligned error. Predicted Aligned Error (PAE) is an AlphaFold confidence matrix: entry (i, j) is the expected error in the position of residue j, in ångströms, when the prediction is superimposed on the true structure at residue i. Low PAE within a block of residues means that block is internally rigid and well-predicted; high PAE between two blocks means their relative placement is uncertain even if each block individually is confident.

Secondary structure (3-state, P-SEA). Three-state secondary structure (P-SEA) collapses the eight DSSP classes into helix (a), strand (b), and coil (c). P-SEA assigns these from Cα geometry alone — distances and angles — without requiring backbone oxygens, so it works on any Cα trace.

Solvent-accessible surface area. Solvent-accessible surface area (SASA) is the area in Å² traced out by the centre of a 1.4 Å probe sphere (a water molecule) rolled over the protein's van der Waals surface (Shrake–Rupley / Lee–Richards construction). Buried residues have near-zero SASA; fully exposed residues can exceed 200 Å². The total SASA scales roughly with the number of surface residues.

Foldseek 3Di. The Foldseek 3Di string encodes local tertiary geometry as a 20-letter alphabet — one character per residue — derived from the relative positions of nearby Cα atoms. Unlike the amino-acid sequence, 3Di is a direct function of the 3D structure, so two proteins with the same fold have similar 3Di strings even at low sequence identity.

B-factor. For experimental (PDB) structures, the B-factor (temperature factor) quantifies the positional spread of each atom in the crystal — a combination of thermal vibration and static disorder — in units of Å². High B-factors mark flexible loops or poorly resolved regions; low B-factors mark the rigid, well-ordered core.

mmCIF coordinates. The mmCIF block holds the 3D Cartesian coordinates of each backbone atom (N, Cα, C, O) in ångströms. mmCIF is the PDB's canonical archive format — a tagged-loop text representation of the atomic model.

InterPro / GO / CATH / organism. Functional annotations link the protein to curated databases. InterPro entries identify conserved domains and families by matching the sequence against member-database signatures (Pfam, PROSITE, CDD, …). Gene Ontology (GO) terms describe molecular function, biological process, and cellular component in a controlled vocabulary. CATH places the structure in a hierarchical fold classification (Class/Architecture/Topology/Homologous-superfamily). The organism is the source species.

Rendered structure images. Structure images are PyMOL renders from six orthogonal camera directions. Cartoon representation draws helices as coils and strands as arrows; sticks shows the backbone as bonds; surface shows the solvent-excluded envelope. Rainbow coloring maps sequence position to hue (blue→red, N→C); chain coloring assigns a distinct color per polypeptide.

Sequence. This is the polypeptide sequence — one letter per residue, N-terminus first. Length ranges from a few dozen residues for small domains to over a thousand for large multi-domain proteins.

Secondary structure (8-state, DSSP). The SS8 string is DSSP's per-residue secondary-structure call. α-helix (H) means an i→i+4 H-bond ladder; β-strand (E) means the residue participates in a β-sheet; 3₁₀ (G) and π (I) are tighter and wider helices; T/S are turns/bends; '-' is loop.

Nearest PDB structures. Structural nearest neighbors (via Foldseek easy-search vs the PDB). Reported per hit: target PDB id, E-value, and alignment TM-score. A TM-score above ~0.5 is the conventional threshold for 'same fold'.